Protein AF-A0A7R9TYQ1-F1 (afdb_monomer_lite)

pLDDT: mean 84.83, std 9.87, range [39.06, 98.25]

Sequence (111 aa):
AGHREHVPLRFTSQGRPVLARPGEPTRHAVAGLAVALSGLASPSERFSRTRFARVENWLWAVGHHPFGPFTNCATLSDALVDVARRNAIISRLDASMRAVRSALEDVEAFA

Structure (mmCIF, N/CA/C/O backbone):
data_AF-A0A7R9TYQ1-F1
#
_entry.id   AF-A0A7R9TYQ1-F1
#
loop_
_atom_site.group_PDB
_atom_site.id
_atom_site.type_symbol
_atom_site.label_atom_id
_atom_site.label_alt_id
_atom_site.label_comp_id
_atom_site.label_asym_id
_atom_site.label_entity_id
_atom_site.label_seq_id
_atom_site.pdbx_PDB_ins_code
_atom_site.Cartn_x
_atom_site.Cartn_y
_atom_site.Cartn_z
_atom_site.occupancy
_atom_site.B_iso_or_equiv
_atom_site.auth_seq_id
_atom_site.auth_comp_id
_atom_site.auth_asym_id
_atom_site.auth_atom_id
_atom_site.pdbx_PDB_model_num
ATOM 1 N N . ALA A 1 1 ? -5.684 9.515 -35.606 1.00 39.06 1 ALA A N 1
ATOM 2 C CA . ALA A 1 1 ? -4.492 8.686 -35.336 1.00 39.06 1 ALA A CA 1
ATOM 3 C C . ALA A 1 1 ? -3.561 9.475 -34.416 1.00 39.06 1 ALA A C 1
ATOM 5 O O . ALA A 1 1 ? -2.811 10.308 -34.897 1.00 39.06 1 ALA A O 1
ATOM 6 N N . GLY A 1 2 ? -3.717 9.336 -33.095 1.00 46.03 2 GLY A N 1
ATOM 7 C CA . GLY A 1 2 ? -2.985 10.143 -32.106 1.00 46.03 2 GLY A CA 1
ATOM 8 C C . GLY A 1 2 ? -1.684 9.461 -31.691 1.00 46.03 2 GLY A C 1
ATOM 9 O O . GLY A 1 2 ? -1.692 8.271 -31.377 1.00 46.03 2 GLY A O 1
ATOM 10 N N . HIS A 1 3 ? -0.568 10.184 -31.736 1.00 47.56 3 HIS A N 1
ATOM 11 C CA . HIS A 1 3 ? 0.750 9.654 -31.408 1.00 47.56 3 HIS A CA 1
ATOM 12 C C . HIS A 1 3 ? 0.827 9.160 -29.957 1.00 47.56 3 HIS A C 1
ATOM 14 O O . HIS A 1 3 ? 0.515 9.872 -29.006 1.00 47.56 3 HIS A O 1
ATOM 20 N N . ARG A 1 4 ? 1.269 7.907 -29.805 1.00 59.22 4 ARG A N 1
ATOM 21 C CA . ARG A 1 4 ? 1.708 7.290 -28.549 1.00 59.22 4 ARG A CA 1
ATOM 22 C C . ARG A 1 4 ? 3.042 7.917 -28.137 1.00 59.22 4 ARG A C 1
ATOM 24 O O . ARG A 1 4 ? 4.082 7.290 -28.296 1.00 59.22 4 ARG A O 1
ATOM 31 N N . GLU A 1 5 ? 3.020 9.170 -27.707 1.00 75.25 5 GLU A N 1
ATOM 32 C CA . GLU A 1 5 ? 4.245 9.888 -27.373 1.00 75.25 5 GLU A CA 1
ATOM 33 C C . GLU A 1 5 ? 4.724 9.481 -25.976 1.00 75.25 5 GLU A C 1
ATOM 35 O O . GLU A 1 5 ? 4.025 9.626 -24.970 1.00 75.25 5 GLU A O 1
ATOM 40 N N . HIS A 1 6 ? 5.904 8.873 -25.932 1.00 81.75 6 HIS A N 1
ATOM 41 C CA . HIS A 1 6 ? 6.567 8.465 -24.706 1.00 81.75 6 HIS A CA 1
ATOM 42 C C . HIS A 1 6 ? 7.395 9.626 -24.162 1.00 81.75 6 HIS A C 1
ATOM 44 O O . HIS A 1 6 ? 8.249 10.159 -24.864 1.00 81.75 6 HIS A O 1
ATOM 50 N N . VAL A 1 7 ? 7.187 9.982 -22.897 1.00 85.69 7 VAL A N 1
ATOM 51 C CA . VAL A 1 7 ? 7.913 11.070 -22.232 1.00 85.69 7 VAL A CA 1
ATOM 52 C C . VAL A 1 7 ? 9.041 10.478 -21.383 1.00 85.69 7 VAL A C 1
ATOM 54 O O . VAL A 1 7 ? 8.771 9.592 -20.563 1.00 85.69 7 VAL A O 1
ATOM 57 N N . PRO A 1 8 ? 10.299 10.924 -21.545 1.00 86.19 8 PRO A N 1
ATOM 58 C CA . PRO A 1 8 ? 11.400 10.446 -20.721 1.00 86.19 8 PRO A CA 1
ATOM 59 C C . PRO A 1 8 ? 11.221 10.892 -19.269 1.00 86.19 8 PRO A C 1
ATOM 61 O O . PRO A 1 8 ? 10.931 12.051 -18.976 1.00 86.19 8 PRO A O 1
ATOM 64 N N . LEU A 1 9 ? 11.406 9.954 -18.347 1.00 82.94 9 LEU A N 1
ATOM 65 C CA . LEU A 1 9 ? 11.425 10.213 -16.916 1.00 82.94 9 LEU A CA 1
ATOM 66 C C . LEU A 1 9 ? 12.856 10.472 -16.439 1.00 82.94 9 LEU A C 1
ATOM 68 O O . LEU A 1 9 ? 13.829 10.092 -17.085 1.00 82.94 9 LEU A O 1
ATOM 72 N N . ARG A 1 10 ? 12.991 11.047 -15.241 1.00 83.44 10 ARG A N 1
ATOM 73 C CA . ARG A 1 10 ? 14.287 11.319 -14.592 1.00 83.44 10 ARG A CA 1
ATOM 74 C C . ARG A 1 10 ? 15.023 10.061 -14.091 1.00 83.44 10 ARG A C 1
ATOM 76 O O . ARG A 1 10 ? 15.984 10.178 -13.341 1.00 83.44 10 ARG A O 1
ATOM 83 N N . PHE A 1 11 ? 14.554 8.877 -14.480 1.00 78.56 11 PHE A N 1
ATOM 84 C CA . PHE A 1 11 ? 15.058 7.576 -14.053 1.00 78.56 11 PHE A CA 1
ATOM 85 C C . PHE A 1 11 ? 15.730 6.856 -15.222 1.00 78.56 11 PHE A C 1
ATOM 87 O O . PHE A 1 11 ? 15.295 6.979 -16.369 1.00 78.56 11 PHE A O 1
ATOM 94 N N . THR A 1 12 ? 16.757 6.062 -14.931 1.00 79.88 12 THR A N 1
ATOM 95 C CA . THR A 1 12 ? 17.457 5.225 -15.913 1.00 79.88 12 THR A CA 1
ATOM 96 C C . THR A 1 12 ? 17.405 3.755 -15.495 1.00 79.88 12 THR A C 1
ATOM 98 O O . THR A 1 12 ? 17.426 3.429 -14.312 1.00 79.88 12 THR A O 1
ATOM 101 N N . SER A 1 13 ? 17.304 2.851 -16.470 1.00 76.12 13 SER A N 1
ATOM 102 C CA . SER A 1 13 ? 17.364 1.398 -16.290 1.00 76.12 13 SER A CA 1
ATOM 103 C C . SER A 1 13 ? 18.323 0.818 -17.318 1.00 76.12 13 SER A C 1
ATOM 105 O O . SER A 1 13 ? 18.182 1.101 -18.508 1.00 76.12 13 SER A O 1
ATOM 107 N N . GLN A 1 14 ? 19.311 0.033 -16.880 1.00 80.88 14 GLN A N 1
ATOM 108 C CA . GLN A 1 14 ? 20.290 -0.608 -17.773 1.00 80.88 14 GLN A CA 1
ATOM 109 C C . GLN A 1 14 ? 20.958 0.380 -18.758 1.00 80.88 14 GLN A C 1
ATOM 111 O O . GLN A 1 14 ? 21.130 0.086 -19.940 1.00 80.88 14 GLN A O 1
ATOM 116 N N . GLY A 1 15 ? 21.271 1.597 -18.296 1.00 82.75 15 GLY A N 1
ATOM 117 C CA . GLY A 1 15 ? 21.882 2.648 -19.121 1.00 82.75 15 GLY A CA 1
ATOM 118 C C . GLY A 1 15 ? 20.937 3.350 -20.106 1.00 82.75 15 GLY A C 1
ATOM 119 O O . GLY A 1 15 ? 21.388 4.189 -20.880 1.00 82.75 15 GLY A O 1
ATOM 120 N N . ARG A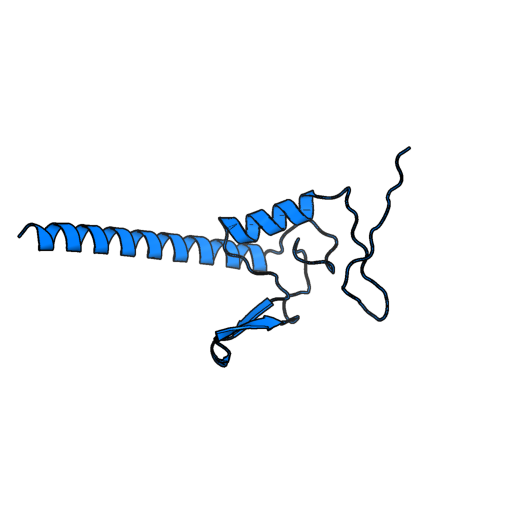 1 16 ? 19.633 3.050 -20.086 1.00 82.50 16 ARG A N 1
ATOM 121 C CA . ARG A 1 16 ? 18.618 3.699 -20.930 1.00 82.50 16 ARG A CA 1
ATOM 122 C C . ARG A 1 16 ? 17.654 4.537 -20.086 1.00 82.50 16 ARG A C 1
ATOM 124 O O . ARG A 1 16 ? 17.311 4.117 -18.979 1.00 82.50 16 ARG A O 1
ATOM 131 N N . PRO A 1 17 ? 17.195 5.705 -20.568 1.00 84.00 17 PRO A N 1
ATOM 132 C CA . PRO A 1 17 ? 16.166 6.472 -19.878 1.00 84.00 17 PRO A CA 1
ATOM 133 C C . PRO A 1 17 ? 14.857 5.685 -19.850 1.00 84.00 17 PRO A C 1
ATOM 135 O O . PRO A 1 17 ? 14.469 5.050 -20.833 1.00 84.00 17 PRO A O 1
ATOM 138 N N . VAL A 1 18 ? 14.168 5.730 -18.715 1.00 83.88 18 VAL A N 1
ATOM 139 C CA . VAL A 1 18 ? 12.849 5.118 -18.587 1.00 83.88 18 VAL A CA 1
ATOM 140 C C . VAL A 1 18 ? 11.816 6.029 -19.220 1.00 83.88 18 VAL A C 1
ATOM 142 O O . VAL A 1 18 ? 11.810 7.236 -18.986 1.00 83.88 18 VAL A O 1
ATOM 145 N N . LEU A 1 19 ? 10.922 5.446 -20.008 1.00 83.44 19 LEU A N 1
ATOM 146 C CA . LEU A 1 19 ? 9.898 6.180 -20.731 1.00 83.44 19 LEU A CA 1
ATOM 147 C C . LEU A 1 19 ? 8.526 5.966 -20.089 1.00 83.44 19 LEU A C 1
ATOM 149 O O . LEU A 1 19 ? 8.101 4.832 -19.877 1.00 83.44 19 LEU A O 1
ATOM 153 N N . ALA A 1 20 ? 7.799 7.048 -19.832 1.00 78.94 20 ALA A N 1
ATOM 154 C CA . ALA A 1 20 ? 6.399 6.992 -19.444 1.00 78.94 20 ALA A CA 1
ATOM 155 C C . ALA A 1 20 ? 5.492 7.134 -20.662 1.00 78.94 20 ALA A C 1
ATOM 157 O O . ALA A 1 20 ? 5.735 7.956 -21.537 1.00 78.94 20 ALA A O 1
ATOM 158 N N . ARG A 1 21 ? 4.388 6.386 -20.670 1.00 80.81 21 ARG A N 1
ATOM 159 C CA . ARG A 1 21 ? 3.232 6.662 -21.529 1.00 80.81 21 ARG A CA 1
ATOM 160 C C . ARG A 1 21 ? 2.222 7.528 -20.773 1.00 80.81 21 ARG A C 1
ATOM 162 O O . ARG A 1 21 ? 1.612 7.001 -19.838 1.00 80.81 21 ARG A O 1
ATOM 169 N N . PRO A 1 22 ? 2.027 8.807 -21.146 1.00 75.50 22 PRO A N 1
ATOM 170 C CA . PRO A 1 22 ? 1.041 9.682 -20.507 1.00 75.50 22 PRO A CA 1
ATOM 171 C C . PRO A 1 22 ? -0.403 9.210 -20.720 1.00 75.50 22 PRO A C 1
ATOM 173 O O . PRO A 1 22 ? -1.241 9.384 -19.845 1.00 75.50 22 PRO A O 1
ATOM 176 N N . GLY A 1 23 ? -0.686 8.553 -21.851 1.00 76.00 23 GLY A N 1
ATOM 177 C CA . GLY A 1 23 ? -2.020 8.042 -22.193 1.00 76.00 23 GLY A CA 1
ATOM 178 C C . GLY A 1 23 ? -2.480 6.802 -21.414 1.00 76.00 23 GLY A C 1
ATOM 179 O O . GLY A 1 23 ? -3.564 6.296 -21.682 1.00 76.00 23 GLY A O 1
ATOM 180 N N . GLU A 1 24 ? -1.687 6.295 -20.466 1.00 77.94 24 GLU A N 1
ATOM 181 C CA . GLU A 1 24 ? -2.022 5.117 -19.651 1.00 77.94 24 GLU A CA 1
ATOM 182 C C . GLU A 1 24 ? -2.067 5.480 -18.149 1.00 77.94 24 GLU A C 1
ATOM 184 O O . GLU A 1 24 ? -1.232 5.009 -17.367 1.00 77.94 24 GLU A O 1
ATOM 189 N N . PRO A 1 25 ? -3.020 6.329 -17.710 1.00 82.25 25 PRO A N 1
ATOM 190 C CA . PRO A 1 25 ? -3.078 6.809 -16.329 1.00 82.25 25 PRO A CA 1
ATOM 191 C C . PRO A 1 25 ? -3.514 5.724 -15.341 1.00 82.25 25 PRO A C 1
ATOM 193 O O . PRO A 1 25 ? -3.239 5.844 -14.150 1.00 82.25 25 PRO A O 1
ATOM 196 N N . THR A 1 26 ? -4.161 4.653 -15.817 1.00 87.31 26 THR A N 1
ATOM 197 C CA . THR A 1 26 ? -4.749 3.602 -14.978 1.00 87.31 26 THR A CA 1
ATOM 198 C C . THR A 1 26 ? -3.740 3.021 -13.998 1.00 87.31 26 THR A C 1
ATOM 200 O O . THR A 1 26 ? -4.062 2.869 -12.828 1.00 87.31 26 THR A O 1
ATOM 203 N N . ARG A 1 27 ? -2.497 2.759 -14.425 1.00 85.19 27 ARG A N 1
ATOM 204 C CA . ARG A 1 27 ? -1.474 2.219 -13.515 1.00 85.19 27 ARG A CA 1
ATOM 205 C C . ARG A 1 27 ? -1.158 3.189 -12.377 1.00 85.19 27 ARG A C 1
ATOM 207 O O . ARG A 1 27 ? -1.116 2.786 -11.224 1.00 85.19 27 ARG A O 1
ATOM 214 N N . HIS A 1 28 ? -1.023 4.477 -12.683 1.00 85.31 28 HIS A N 1
ATOM 215 C CA . HIS A 1 28 ? -0.728 5.502 -11.682 1.00 85.31 28 HIS A CA 1
ATOM 216 C C . HIS A 1 28 ? -1.913 5.718 -10.744 1.00 85.31 28 HIS A C 1
ATOM 218 O O . HIS A 1 28 ? -1.716 5.888 -9.545 1.00 85.31 28 HIS A O 1
ATOM 224 N N . ALA A 1 29 ? -3.139 5.632 -11.265 1.00 88.25 29 ALA A N 1
ATOM 225 C CA . ALA A 1 29 ? -4.353 5.667 -10.461 1.00 88.25 29 ALA A CA 1
ATOM 226 C C . ALA A 1 29 ? -4.434 4.462 -9.508 1.00 88.25 29 ALA A C 1
ATOM 228 O O . ALA A 1 29 ? -4.655 4.647 -8.314 1.00 88.25 29 ALA A O 1
ATOM 229 N N . VAL A 1 30 ? -4.185 3.239 -9.995 1.00 88.12 30 VAL A N 1
ATOM 230 C CA . VAL A 1 30 ? -4.161 2.026 -9.157 1.00 88.12 30 VAL A CA 1
ATOM 231 C C . VAL A 1 30 ? -3.050 2.115 -8.108 1.00 88.12 30 VAL A C 1
ATOM 233 O O . VAL A 1 30 ? -3.299 1.816 -6.944 1.00 88.12 30 VAL A O 1
ATOM 236 N N . ALA A 1 31 ? -1.848 2.570 -8.475 1.00 88.25 31 ALA A N 1
ATOM 237 C CA . ALA A 1 31 ? -0.75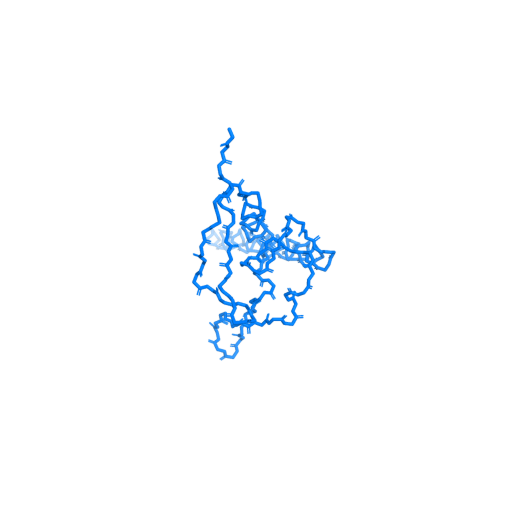4 2.782 -7.527 1.00 88.25 31 ALA A CA 1
ATOM 238 C C . ALA A 1 31 ? -1.120 3.817 -6.452 1.00 88.25 31 ALA A C 1
ATOM 240 O O . ALA A 1 31 ? -0.889 3.580 -5.268 1.00 88.25 31 ALA A O 1
ATOM 241 N N . GLY A 1 32 ? -1.737 4.934 -6.846 1.00 87.25 32 GLY A N 1
ATOM 242 C CA . GLY A 1 32 ? -2.210 5.963 -5.922 1.00 87.25 32 GLY A CA 1
ATOM 243 C C . GLY A 1 32 ? -3.270 5.435 -4.956 1.00 87.25 32 GLY A C 1
ATOM 244 O O . GLY A 1 32 ? -3.159 5.646 -3.750 1.00 87.25 32 GLY A O 1
ATOM 245 N N . LEU A 1 33 ? -4.251 4.682 -5.458 1.00 87.50 33 LEU A N 1
ATOM 246 C CA . LEU A 1 33 ? -5.271 4.035 -4.630 1.00 87.50 33 LEU A CA 1
ATOM 247 C C . LEU A 1 33 ? -4.665 2.998 -3.678 1.00 87.50 33 LEU A C 1
ATOM 249 O O . LEU A 1 33 ? -5.042 2.953 -2.512 1.00 87.50 33 LEU A O 1
ATOM 253 N N . ALA A 1 34 ? -3.701 2.200 -4.139 1.00 87.88 34 ALA A N 1
ATOM 254 C CA . ALA A 1 34 ? -3.017 1.217 -3.305 1.00 87.88 34 ALA A CA 1
ATOM 255 C C . ALA A 1 34 ? -2.238 1.875 -2.148 1.00 87.88 34 ALA A C 1
ATOM 257 O O . ALA A 1 34 ? -2.272 1.373 -1.023 1.00 87.88 34 ALA A O 1
ATOM 258 N N . VAL A 1 35 ? -1.600 3.027 -2.390 1.00 85.88 35 VAL A N 1
ATOM 259 C CA . VAL A 1 35 ? -0.969 3.835 -1.330 1.00 85.88 35 VAL A CA 1
ATOM 260 C C . VAL A 1 35 ? -2.022 4.400 -0.379 1.00 85.88 35 VAL A C 1
ATOM 262 O O . VAL A 1 35 ? -1.893 4.250 0.833 1.00 85.88 35 VAL A O 1
ATOM 265 N N . ALA A 1 36 ? -3.056 5.048 -0.918 1.00 86.00 36 ALA A N 1
ATOM 266 C CA . ALA A 1 36 ? -4.007 5.826 -0.129 1.00 86.00 36 ALA A CA 1
ATOM 267 C C . ALA A 1 36 ? -4.959 4.958 0.704 1.00 86.00 36 ALA A C 1
ATOM 269 O O . ALA A 1 36 ? -5.225 5.273 1.860 1.00 86.00 36 ALA A O 1
ATOM 270 N N . LEU A 1 37 ? -5.479 3.876 0.122 1.00 80.69 37 LEU A N 1
ATOM 271 C CA . LEU A 1 37 ? -6.520 3.051 0.739 1.00 80.69 37 LEU A CA 1
ATOM 272 C C . LEU A 1 37 ? -5.958 1.829 1.460 1.00 80.69 37 LEU A C 1
ATOM 274 O O . LEU A 1 37 ? -6.505 1.409 2.475 1.00 80.69 37 LEU A O 1
ATOM 278 N N . SER A 1 38 ? -4.890 1.228 0.929 1.00 77.38 38 SER A N 1
ATOM 279 C CA . SER A 1 38 ? -4.324 -0.014 1.473 1.00 77.38 38 SER A CA 1
ATOM 280 C C . SER A 1 38 ? -3.012 0.187 2.229 1.00 77.38 38 SER A C 1
ATOM 282 O O . SER A 1 38 ? -2.485 -0.769 2.799 1.00 77.38 38 SER A O 1
ATOM 284 N N . GLY A 1 39 ? -2.460 1.405 2.230 1.00 79.81 39 GLY A N 1
ATOM 285 C CA . GLY A 1 39 ? -1.189 1.699 2.888 1.00 79.81 39 GLY A CA 1
ATOM 286 C C . GLY A 1 39 ? -0.004 0.944 2.278 1.00 79.81 39 GLY A C 1
ATOM 287 O O . GLY A 1 39 ? 0.971 0.667 2.976 1.00 79.81 39 GLY A O 1
ATOM 288 N N . LEU A 1 40 ? -0.086 0.559 1.000 1.00 83.19 40 LEU A N 1
ATOM 289 C CA . LEU A 1 40 ? 1.021 -0.093 0.305 1.00 83.19 40 LEU A CA 1
ATOM 290 C C . LEU A 1 40 ? 2.055 0.949 -0.125 1.00 83.19 40 LEU A C 1
ATOM 292 O O . LEU A 1 40 ? 1.743 1.862 -0.883 1.00 83.19 40 LEU A O 1
ATOM 296 N N . ALA A 1 41 ? 3.300 0.797 0.323 1.00 82.56 41 ALA A N 1
ATOM 297 C CA . ALA A 1 41 ? 4.423 1.536 -0.246 1.00 82.56 41 ALA A CA 1
ATOM 298 C C . ALA A 1 41 ? 4.817 0.960 -1.618 1.00 82.56 41 ALA A C 1
ATOM 300 O O . ALA A 1 41 ? 4.470 -0.178 -1.947 1.00 82.56 41 ALA A O 1
ATOM 301 N N . SER A 1 42 ? 5.576 1.734 -2.402 1.00 86.00 42 SER A N 1
ATOM 302 C CA . SER A 1 42 ? 6.200 1.205 -3.619 1.00 86.00 42 SER A CA 1
ATOM 303 C C . SER A 1 42 ? 7.058 -0.023 -3.269 1.00 86.00 42 SER A C 1
ATOM 305 O O . SER A 1 42 ? 7.799 0.040 -2.291 1.00 86.00 42 SER A O 1
ATOM 307 N N . PRO A 1 43 ? 7.042 -1.113 -4.057 1.00 86.56 43 PRO A N 1
ATOM 308 C CA . PRO A 1 43 ? 7.881 -2.291 -3.834 1.00 86.56 43 PRO A CA 1
ATOM 309 C C . PRO A 1 43 ? 9.385 -2.016 -3.944 1.00 86.56 43 PRO A C 1
ATOM 311 O O . PRO A 1 43 ? 10.188 -2.831 -3.504 1.00 86.56 43 PRO A O 1
ATOM 314 N N . SER A 1 44 ? 9.754 -0.867 -4.521 1.00 86.50 44 SER A N 1
ATOM 315 C CA . SER A 1 44 ? 11.116 -0.331 -4.547 1.00 86.50 44 SER A CA 1
ATOM 316 C C . SER A 1 44 ? 11.493 0.451 -3.281 1.00 86.50 44 SER A C 1
ATOM 318 O O . SER A 1 44 ? 12.608 0.956 -3.179 1.00 86.50 44 SER A O 1
ATOM 320 N N . GLU A 1 45 ? 10.576 0.609 -2.326 1.00 86.44 45 GLU A N 1
ATOM 321 C CA . GLU A 1 45 ? 10.760 1.397 -1.111 1.00 86.44 45 GLU A CA 1
ATOM 322 C C . GLU A 1 45 ? 10.517 0.558 0.144 1.00 86.44 45 GLU A C 1
ATOM 324 O O . GLU A 1 45 ? 9.638 -0.298 0.223 1.00 86.44 45 GLU A O 1
ATOM 329 N N . ARG A 1 46 ? 11.279 0.862 1.190 1.00 85.94 46 ARG A N 1
ATOM 330 C CA . ARG A 1 46 ? 11.093 0.311 2.531 1.00 85.94 46 ARG A CA 1
ATOM 331 C C . ARG A 1 46 ? 11.301 1.409 3.563 1.00 85.94 46 ARG A C 1
ATOM 333 O O . ARG A 1 46 ? 12.174 2.256 3.413 1.00 85.94 46 ARG A O 1
ATOM 340 N N . PHE A 1 47 ? 10.578 1.351 4.679 1.00 86.06 47 PHE A N 1
ATOM 341 C CA . PHE A 1 47 ? 10.910 2.176 5.840 1.00 86.06 47 PHE A CA 1
ATOM 342 C C . PHE A 1 47 ? 12.102 1.591 6.616 1.00 86.06 47 PHE A C 1
ATOM 344 O O . PHE A 1 47 ? 12.092 0.422 7.015 1.00 86.06 47 PHE A O 1
ATOM 351 N N . SER A 1 48 ? 13.136 2.401 6.843 1.00 87.88 48 SER A N 1
ATOM 352 C CA . SER A 1 48 ? 14.284 2.059 7.683 1.00 87.88 48 SER A CA 1
ATOM 353 C C . SER A 1 48 ? 14.105 2.640 9.078 1.00 87.88 48 SER A C 1
ATOM 355 O O . SER A 1 48 ? 14.103 3.856 9.247 1.00 87.88 48 SER A O 1
ATOM 357 N N . ARG A 1 49 ? 14.027 1.771 10.093 1.00 90.31 49 ARG A N 1
ATOM 358 C CA . ARG A 1 49 ? 13.952 2.197 11.500 1.00 90.31 49 ARG A CA 1
ATOM 359 C C . ARG A 1 49 ? 15.232 2.900 11.956 1.00 90.31 49 ARG A C 1
ATOM 361 O O . ARG A 1 49 ? 15.144 3.901 12.647 1.00 90.31 49 ARG A O 1
ATOM 368 N N . THR A 1 50 ? 16.401 2.420 11.526 1.00 94.56 50 THR A N 1
ATOM 369 C CA . THR A 1 50 ? 17.710 2.982 11.905 1.00 94.56 50 THR A CA 1
ATOM 370 C C . THR A 1 50 ? 17.910 4.406 11.391 1.00 94.56 50 THR A C 1
ATOM 372 O O . THR A 1 50 ? 18.512 5.221 12.072 1.00 94.56 50 THR A O 1
ATOM 375 N N . ARG A 1 51 ? 17.413 4.706 10.183 1.00 90.75 51 ARG A N 1
ATOM 376 C CA . ARG A 1 51 ? 17.519 6.043 9.568 1.00 90.75 51 ARG A CA 1
ATOM 377 C C . ARG A 1 51 ? 16.259 6.889 9.747 1.00 90.75 51 ARG A C 1
ATOM 379 O O . ARG A 1 51 ? 16.230 8.015 9.272 1.00 90.75 51 ARG A O 1
ATOM 386 N N . PHE A 1 52 ? 15.221 6.312 10.355 1.00 91.38 52 PHE A N 1
ATOM 387 C CA . PHE A 1 52 ? 13.874 6.871 10.463 1.00 91.38 52 PHE A CA 1
ATOM 388 C C . PHE A 1 52 ? 13.361 7.498 9.151 1.00 91.38 52 PHE A C 1
ATOM 390 O O . PHE A 1 52 ? 12.743 8.558 9.130 1.00 91.38 52 PHE A O 1
ATOM 397 N N . ALA A 1 53 ? 13.659 6.845 8.028 1.00 90.19 53 ALA A N 1
ATOM 398 C CA . ALA A 1 53 ? 13.438 7.380 6.689 1.00 90.19 53 ALA A CA 1
ATOM 399 C C . ALA A 1 53 ? 13.059 6.265 5.711 1.00 90.19 53 ALA A C 1
ATOM 401 O O . ALA A 1 53 ? 13.356 5.086 5.940 1.00 90.19 53 ALA A O 1
ATOM 402 N N . ARG A 1 54 ? 12.430 6.638 4.591 1.00 86.06 54 ARG A N 1
ATOM 403 C CA . ARG A 1 54 ? 12.267 5.730 3.449 1.00 86.06 54 ARG A CA 1
ATOM 404 C C . ARG A 1 54 ? 13.626 5.504 2.795 1.00 86.06 54 ARG A C 1
ATOM 406 O O . ARG A 1 54 ? 14.360 6.451 2.533 1.00 86.06 54 ARG A O 1
ATOM 413 N N . VAL A 1 55 ? 13.959 4.243 2.568 1.00 89.31 55 VAL A N 1
ATOM 414 C CA . VAL A 1 55 ? 15.163 3.811 1.863 1.00 89.31 55 VAL A CA 1
ATOM 415 C C . VAL A 1 55 ? 14.758 2.988 0.654 1.00 89.31 55 VAL A C 1
ATOM 417 O O . VAL A 1 55 ? 13.750 2.277 0.682 1.00 89.31 55 VAL A O 1
ATOM 420 N N . GLU A 1 56 ? 15.553 3.083 -0.401 1.00 86.81 56 GLU A N 1
ATOM 421 C CA . GLU A 1 56 ? 15.338 2.293 -1.603 1.00 86.81 56 GLU A CA 1
ATOM 422 C C . GLU A 1 56 ? 15.697 0.825 -1.333 1.00 86.81 56 GLU A C 1
ATOM 424 O O . GLU A 1 56 ? 16.724 0.516 -0.722 1.00 86.81 56 GLU A O 1
ATOM 429 N N . ASN A 1 57 ? 14.817 -0.086 -1.734 1.00 85.00 57 ASN A N 1
ATOM 430 C CA . ASN A 1 57 ? 15.016 -1.520 -1.614 1.00 85.00 57 ASN A CA 1
ATOM 431 C C . ASN A 1 57 ? 14.337 -2.229 -2.784 1.00 85.00 57 ASN A C 1
ATOM 433 O O . ASN A 1 57 ? 13.116 -2.310 -2.843 1.00 85.00 57 ASN A O 1
ATOM 437 N N . TRP A 1 58 ? 15.143 -2.789 -3.678 1.00 80.88 58 TRP A N 1
ATOM 438 C CA . TRP A 1 58 ? 14.673 -3.422 -4.909 1.00 80.88 58 TRP A CA 1
ATOM 439 C C . TRP A 1 58 ? 14.326 -4.906 -4.764 1.00 80.88 58 TRP A C 1
ATOM 441 O O . TRP A 1 58 ? 13.841 -5.504 -5.720 1.00 80.88 58 TRP A O 1
ATOM 451 N N . LEU A 1 59 ? 14.535 -5.509 -3.587 1.00 80.81 59 LEU A N 1
ATOM 452 C CA . LEU A 1 59 ? 14.357 -6.952 -3.380 1.00 80.81 59 LEU A CA 1
ATOM 453 C C . LEU A 1 59 ? 12.944 -7.447 -3.743 1.00 80.81 59 LEU A C 1
ATOM 455 O O . LEU A 1 59 ? 12.789 -8.575 -4.196 1.00 80.81 59 LEU A O 1
ATOM 459 N N . TRP A 1 60 ? 11.929 -6.593 -3.574 1.00 72.56 60 TRP A N 1
ATOM 460 C CA . TRP A 1 60 ? 10.518 -6.905 -3.843 1.00 72.56 60 TRP A CA 1
ATOM 461 C C . TRP A 1 60 ? 9.945 -6.163 -5.053 1.00 72.56 60 TRP A C 1
ATOM 463 O O . TRP A 1 60 ? 8.756 -6.271 -5.338 1.00 72.56 60 TRP A O 1
ATOM 473 N N . ALA A 1 61 ? 10.785 -5.445 -5.800 1.00 77.56 61 ALA A N 1
ATOM 474 C CA . ALA A 1 61 ? 10.385 -4.725 -7.006 1.00 77.56 61 ALA A CA 1
ATOM 475 C C . ALA A 1 61 ? 10.198 -5.633 -8.233 1.00 77.56 61 ALA A C 1
ATOM 477 O O . ALA A 1 61 ? 9.963 -5.156 -9.339 1.00 77.56 61 ALA A O 1
ATOM 478 N N . VAL A 1 62 ? 10.325 -6.948 -8.052 1.00 72.06 62 VAL A N 1
ATOM 479 C CA . VAL A 1 62 ? 10.105 -7.945 -9.097 1.00 72.06 62 VAL A CA 1
ATOM 480 C C . VAL A 1 62 ? 8.700 -8.516 -8.932 1.00 72.06 62 VAL A C 1
ATOM 482 O O . VAL A 1 62 ? 8.385 -9.126 -7.913 1.00 72.06 62 VAL A O 1
ATOM 485 N N . GLY A 1 63 ? 7.845 -8.328 -9.937 1.00 72.19 63 GLY A N 1
ATOM 486 C CA . GLY A 1 63 ? 6.498 -8.901 -9.972 1.00 72.19 63 GLY A CA 1
ATOM 487 C C . GLY A 1 63 ? 5.471 -8.000 -10.653 1.00 72.19 63 GLY A C 1
ATOM 488 O O . GLY A 1 63 ? 5.798 -6.942 -11.186 1.00 72.19 63 GLY A O 1
ATOM 489 N N . HIS A 1 64 ? 4.204 -8.421 -10.631 1.00 81.69 64 HIS A N 1
ATOM 490 C CA . HIS A 1 64 ? 3.090 -7.589 -11.080 1.00 81.69 64 HIS A CA 1
ATOM 491 C C . HIS A 1 64 ? 2.791 -6.505 -10.038 1.00 81.69 64 HIS A C 1
ATOM 493 O O . HIS A 1 64 ? 2.256 -6.800 -8.975 1.00 81.69 64 HIS A O 1
ATOM 499 N N . HIS A 1 65 ? 3.143 -5.254 -10.312 1.00 87.56 65 HIS A N 1
ATOM 500 C CA . HIS A 1 65 ? 2.765 -4.128 -9.466 1.00 87.56 65 HIS A CA 1
ATOM 501 C C . HIS A 1 65 ? 2.599 -2.842 -10.284 1.00 87.56 65 HIS A C 1
ATOM 503 O O . HIS A 1 65 ? 3.306 -2.680 -11.268 1.00 87.56 65 HIS A O 1
ATOM 509 N N . PRO A 1 66 ? 1.735 -1.893 -9.891 1.00 87.38 66 PRO A N 1
ATOM 510 C CA . PRO A 1 66 ? 1.496 -0.655 -10.640 1.00 87.38 66 PRO A CA 1
ATOM 511 C C . PRO A 1 66 ? 2.458 0.496 -10.285 1.00 87.38 66 PRO A C 1
ATOM 513 O O . PRO A 1 66 ? 2.380 1.573 -10.873 1.00 87.38 66 PRO A O 1
ATOM 516 N N . PHE A 1 67 ? 3.346 0.297 -9.305 1.00 86.50 67 PHE A N 1
ATOM 517 C CA . PHE A 1 67 ? 4.214 1.344 -8.756 1.00 86.50 67 PHE A CA 1
ATOM 518 C C . PHE A 1 67 ? 5.469 1.635 -9.581 1.00 86.50 67 PHE A C 1
ATOM 520 O O . PHE A 1 67 ? 6.224 0.728 -9.928 1.00 86.50 67 PHE A O 1
ATOM 527 N N . GLY A 1 68 ? 5.760 2.924 -9.745 1.00 74.31 68 GLY A N 1
ATOM 528 C CA . GLY A 1 68 ? 7.056 3.408 -10.205 1.00 74.31 68 GLY A CA 1
ATOM 529 C C . GLY A 1 68 ? 7.325 3.200 -11.698 1.00 74.31 68 GLY A C 1
ATOM 530 O O . GLY A 1 68 ? 6.564 2.558 -12.417 1.00 74.31 68 GLY A O 1
ATOM 531 N N . PRO A 1 69 ? 8.413 3.789 -12.206 1.00 76.44 69 PRO A N 1
ATOM 532 C CA . PRO A 1 69 ? 8.634 3.932 -13.641 1.00 76.44 69 PRO A CA 1
ATOM 533 C C . PRO A 1 69 ? 9.054 2.619 -14.320 1.00 76.44 69 PRO A C 1
ATOM 535 O O . PRO A 1 69 ? 8.966 2.505 -15.536 1.00 76.44 69 PRO A O 1
ATOM 538 N N . PHE A 1 70 ? 9.497 1.630 -13.541 1.00 75.81 70 PHE A N 1
ATOM 539 C CA . PHE A 1 70 ? 10.100 0.392 -14.038 1.00 75.81 70 PHE A CA 1
ATOM 540 C C . PHE A 1 70 ? 9.108 -0.768 -14.212 1.00 75.81 70 PHE A C 1
ATOM 542 O O . PHE A 1 70 ? 9.499 -1.830 -14.689 1.00 75.81 70 PHE A O 1
ATOM 549 N N . THR A 1 71 ? 7.833 -0.577 -13.861 1.00 76.06 71 THR A N 1
ATOM 550 C CA . THR A 1 71 ? 6.773 -1.566 -14.093 1.00 76.06 71 THR A CA 1
ATOM 551 C C . THR A 1 71 ? 5.848 -1.148 -15.234 1.00 76.06 71 THR A C 1
ATOM 553 O O . THR A 1 71 ? 5.514 0.026 -15.392 1.00 76.06 71 THR A O 1
ATOM 556 N N . ASN A 1 72 ? 5.399 -2.130 -16.019 1.00 75.44 72 ASN A N 1
ATOM 557 C CA . ASN A 1 72 ? 4.515 -1.934 -17.172 1.00 75.44 72 ASN A CA 1
ATOM 558 C C . ASN A 1 72 ? 3.148 -2.619 -17.004 1.00 75.44 72 ASN A C 1
ATOM 560 O O . ASN A 1 72 ? 2.466 -2.877 -17.993 1.00 75.44 72 ASN A O 1
ATOM 564 N N . CYS A 1 73 ? 2.738 -2.937 -15.775 1.00 81.75 73 CYS A N 1
ATOM 565 C CA . CYS A 1 73 ? 1.452 -3.581 -15.508 1.00 81.75 73 CYS A CA 1
ATOM 566 C C . CYS A 1 73 ? 0.583 -2.744 -14.561 1.00 81.75 73 CYS A C 1
ATOM 568 O O . CYS A 1 73 ? 1.083 -1.962 -13.758 1.00 81.75 73 CYS A O 1
ATOM 570 N N . ALA A 1 74 ? -0.737 -2.898 -14.671 1.00 84.88 74 ALA A N 1
ATOM 571 C CA . ALA A 1 74 ? -1.714 -2.251 -13.788 1.00 84.88 74 ALA A CA 1
ATOM 572 C C . ALA A 1 74 ? -2.248 -3.203 -12.698 1.00 84.88 74 ALA A C 1
ATOM 574 O O . ALA A 1 74 ? -3.186 -2.869 -11.982 1.00 84.88 74 ALA A O 1
ATOM 575 N N . THR A 1 75 ? -1.673 -4.401 -12.594 1.00 86.50 75 THR A N 1
ATOM 576 C CA . THR A 1 75 ? -2.086 -5.467 -11.675 1.00 86.50 75 THR A CA 1
ATOM 577 C C . THR A 1 75 ? -1.189 -5.517 -10.443 1.00 86.50 75 THR A C 1
ATOM 579 O O . THR A 1 75 ? -0.047 -5.066 -10.491 1.00 86.50 75 THR A O 1
ATOM 582 N N . LEU A 1 76 ? -1.690 -6.109 -9.360 1.00 86.50 76 LEU A N 1
ATOM 583 C CA . LEU A 1 76 ? -0.939 -6.391 -8.136 1.00 86.50 76 LEU A CA 1
ATOM 584 C C . LEU A 1 76 ? -0.679 -7.895 -8.018 1.00 86.50 76 LEU A C 1
ATOM 586 O O . LEU A 1 76 ? -1.538 -8.700 -8.369 1.00 86.50 76 LEU A O 1
ATOM 590 N N . SER A 1 77 ? 0.495 -8.264 -7.517 1.00 86.94 77 SER A N 1
ATOM 591 C CA . SER A 1 77 ? 0.850 -9.639 -7.189 1.00 86.94 77 SER A CA 1
ATOM 592 C C . SER A 1 77 ? 0.139 -10.085 -5.915 1.00 86.94 77 SER A C 1
ATOM 594 O O . SER A 1 77 ? -0.165 -9.263 -5.046 1.00 86.94 77 SER A O 1
ATOM 596 N N . ASP A 1 78 ? -0.061 -11.394 -5.756 1.00 88.56 78 ASP A N 1
ATOM 597 C CA .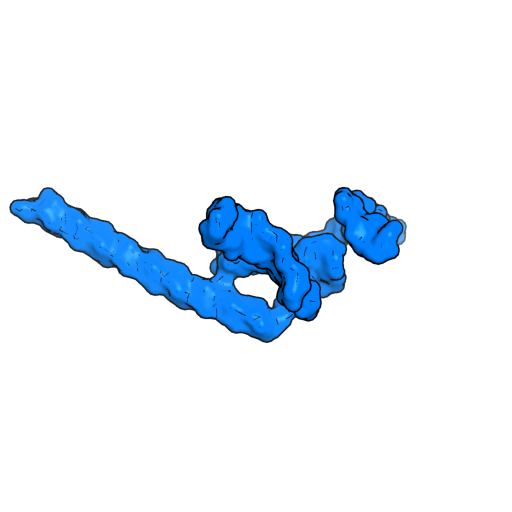 ASP A 1 78 ? -0.708 -11.952 -4.562 1.00 88.56 78 ASP A CA 1
ATOM 598 C C . ASP A 1 78 ? 0.024 -11.576 -3.268 1.00 88.56 78 ASP A C 1
ATOM 600 O O . ASP A 1 78 ? -0.613 -11.305 -2.253 1.00 88.56 78 ASP A O 1
ATOM 604 N N . ALA A 1 79 ? 1.356 -11.460 -3.316 1.00 85.75 79 ALA A N 1
ATOM 605 C CA . ALA A 1 79 ? 2.152 -10.987 -2.187 1.00 85.75 79 ALA A CA 1
ATOM 606 C C . ALA A 1 79 ? 1.786 -9.547 -1.778 1.00 85.75 79 ALA A C 1
ATOM 608 O O . ALA A 1 79 ? 1.632 -9.261 -0.592 1.00 85.75 79 ALA A O 1
ATOM 609 N N . LEU A 1 80 ? 1.597 -8.637 -2.741 1.00 84.25 80 LEU A N 1
ATOM 610 C CA . LEU A 1 80 ? 1.179 -7.259 -2.454 1.00 84.25 80 LEU A CA 1
ATOM 611 C C . LEU A 1 80 ? -0.273 -7.191 -1.978 1.00 84.25 80 LEU A C 1
ATOM 613 O O . LEU A 1 80 ? -0.590 -6.405 -1.086 1.00 84.25 80 LEU A O 1
ATOM 617 N N . VAL A 1 81 ? -1.148 -8.030 -2.536 1.00 88.44 81 VAL A N 1
ATOM 618 C CA . VAL A 1 81 ? -2.546 -8.138 -2.099 1.00 88.44 81 VAL A CA 1
ATOM 619 C C . VAL A 1 81 ? -2.633 -8.633 -0.653 1.00 88.44 81 VAL A C 1
ATOM 621 O O . VAL A 1 81 ? -3.399 -8.080 0.136 1.00 88.44 81 VAL A O 1
ATOM 624 N N . ASP A 1 82 ? -1.841 -9.636 -0.275 1.00 89.69 82 ASP A N 1
ATOM 625 C CA . ASP A 1 82 ? -1.797 -10.149 1.098 1.00 89.69 82 ASP A CA 1
ATOM 626 C C . ASP A 1 82 ? -1.303 -9.081 2.089 1.00 89.69 82 ASP A C 1
ATOM 628 O O . ASP A 1 82 ? -1.946 -8.838 3.113 1.00 89.69 82 ASP A O 1
ATOM 632 N N . VAL A 1 83 ? -0.232 -8.354 1.751 1.00 86.94 83 VAL A N 1
ATOM 633 C CA . VAL A 1 83 ? 0.264 -7.238 2.577 1.00 86.94 83 VAL A CA 1
ATOM 634 C C . VAL A 1 83 ? -0.795 -6.143 2.733 1.00 86.94 83 VAL A C 1
ATOM 636 O O . VAL A 1 83 ? -1.029 -5.683 3.851 1.00 86.94 83 VAL A O 1
ATOM 639 N N . ALA A 1 84 ? -1.486 -5.759 1.655 1.00 88.50 84 ALA A N 1
ATOM 640 C CA . ALA A 1 84 ? -2.574 -4.780 1.708 1.00 88.50 84 ALA A CA 1
ATOM 641 C C . ALA A 1 84 ? -3.692 -5.210 2.664 1.00 88.50 84 ALA A C 1
ATOM 643 O O . ALA A 1 84 ? -4.150 -4.412 3.482 1.00 88.50 84 ALA A O 1
ATOM 644 N N . ARG A 1 85 ? -4.120 -6.476 2.587 1.00 91.50 85 ARG A N 1
ATOM 645 C CA . ARG A 1 85 ? -5.171 -7.021 3.458 1.00 91.50 85 ARG A CA 1
ATOM 646 C C . ARG A 1 85 ? -4.759 -6.973 4.926 1.00 91.50 85 ARG A C 1
ATOM 648 O O . ARG A 1 85 ? -5.539 -6.519 5.761 1.00 91.50 85 ARG A O 1
ATOM 655 N N . ARG A 1 86 ? -3.529 -7.388 5.241 1.00 91.75 86 ARG A N 1
ATOM 656 C CA . ARG A 1 86 ? -2.998 -7.353 6.613 1.00 91.75 86 ARG A CA 1
ATOM 657 C C . ARG A 1 86 ? -2.905 -5.926 7.143 1.00 91.75 86 ARG A C 1
ATOM 659 O O . ARG A 1 86 ? -3.379 -5.666 8.247 1.00 91.75 86 ARG A O 1
ATOM 666 N N . ASN A 1 87 ? -2.369 -5.000 6.347 1.00 89.62 87 ASN A N 1
ATOM 667 C CA . ASN A 1 87 ? -2.275 -3.592 6.726 1.00 89.62 87 ASN A CA 1
ATOM 668 C C . ASN A 1 87 ? -3.661 -2.992 6.984 1.00 89.62 87 ASN A C 1
ATOM 670 O O . ASN A 1 87 ? -3.856 -2.353 8.011 1.00 89.62 87 ASN A O 1
ATOM 674 N N . ALA A 1 88 ? -4.644 -3.268 6.121 1.00 90.38 88 ALA A N 1
ATOM 675 C CA . ALA A 1 88 ? -6.010 -2.783 6.300 1.00 90.38 88 ALA A CA 1
ATOM 676 C C . ALA A 1 88 ? -6.645 -3.278 7.614 1.00 90.38 88 ALA A C 1
ATOM 678 O O . ALA A 1 88 ? -7.272 -2.495 8.330 1.00 90.38 88 ALA A O 1
ATOM 679 N N . ILE A 1 89 ? -6.454 -4.557 7.960 1.00 93.69 89 ILE A N 1
ATOM 680 C CA . ILE A 1 89 ? -6.939 -5.127 9.228 1.00 93.69 89 ILE A CA 1
ATOM 681 C C . ILE A 1 89 ? -6.267 -4.435 10.419 1.00 93.69 89 ILE A C 1
ATOM 683 O O . ILE A 1 89 ? -6.960 -3.971 11.326 1.00 93.69 89 ILE A O 1
ATOM 687 N N . ILE A 1 90 ? -4.934 -4.329 10.405 1.00 93.31 90 ILE A N 1
ATOM 688 C CA . ILE A 1 90 ? -4.159 -3.726 11.499 1.00 93.31 90 ILE A CA 1
ATOM 689 C C . ILE A 1 90 ? -4.542 -2.256 11.688 1.00 93.31 90 ILE A C 1
ATOM 691 O O . ILE A 1 90 ? -4.818 -1.836 12.809 1.00 93.31 90 ILE A O 1
ATOM 695 N N . SER A 1 91 ? -4.625 -1.479 10.606 1.00 91.19 91 SER A N 1
ATOM 696 C CA . SER A 1 91 ? -5.000 -0.064 10.664 1.00 91.19 91 SER A CA 1
ATOM 697 C C . SER A 1 91 ? -6.412 0.142 11.206 1.00 91.19 91 SER A C 1
ATOM 699 O O . SER A 1 91 ? -6.642 1.072 11.976 1.00 91.19 91 SER A O 1
ATOM 701 N N . ARG A 1 92 ? -7.363 -0.730 10.849 1.00 92.88 92 ARG A N 1
ATOM 702 C CA . ARG A 1 92 ? -8.736 -0.643 11.360 1.00 92.88 92 ARG A CA 1
ATOM 703 C C . ARG A 1 92 ? -8.825 -1.008 12.840 1.00 92.88 92 ARG A C 1
ATOM 705 O O . ARG A 1 92 ? -9.574 -0.366 13.579 1.00 92.88 92 ARG A O 1
ATOM 712 N N . LEU A 1 93 ? -8.061 -2.006 13.276 1.00 97.06 93 LEU A N 1
ATOM 713 C CA . LEU A 1 93 ? -7.973 -2.374 14.686 1.00 97.06 93 LEU A CA 1
ATOM 714 C C . LEU A 1 93 ? -7.369 -1.229 15.511 1.00 97.06 93 LEU A C 1
ATOM 716 O O . LEU A 1 93 ? -7.938 -0.842 16.527 1.00 97.06 93 LEU A O 1
ATOM 720 N N . ASP A 1 94 ? -6.267 -0.648 15.041 1.00 95.50 94 ASP A N 1
ATOM 721 C CA . ASP A 1 94 ? -5.611 0.496 15.678 1.00 95.50 94 ASP A CA 1
ATOM 722 C C . ASP A 1 94 ? -6.537 1.719 15.778 1.00 95.50 94 ASP A C 1
ATOM 724 O O . ASP A 1 94 ? -6.669 2.316 16.846 1.00 95.50 94 ASP A O 1
ATOM 728 N N . ALA A 1 95 ? -7.256 2.050 14.701 1.00 95.38 95 ALA A N 1
ATOM 729 C CA . ALA A 1 95 ? -8.249 3.124 14.717 1.00 95.38 95 ALA A CA 1
ATOM 730 C C . ALA A 1 95 ? -9.366 2.870 15.746 1.00 95.38 95 ALA A C 1
ATOM 732 O O . ALA A 1 95 ? -9.769 3.790 16.455 1.00 95.38 95 ALA A O 1
ATOM 733 N N . SER A 1 96 ? -9.825 1.621 15.868 1.00 97.88 96 SER A N 1
ATOM 734 C CA . SER A 1 96 ? -10.856 1.239 16.841 1.00 97.88 96 SER A CA 1
ATOM 735 C C . SER A 1 96 ? -10.345 1.356 18.279 1.00 97.88 96 SER A C 1
ATOM 737 O O . SER A 1 96 ? -11.033 1.905 19.134 1.00 97.88 96 SER A O 1
ATOM 739 N N . MET A 1 97 ? -9.116 0.904 18.547 1.00 98.25 97 MET A N 1
ATOM 740 C CA . MET A 1 97 ? -8.487 1.046 19.865 1.00 98.25 97 MET A CA 1
ATOM 741 C C . MET A 1 97 ? -8.296 2.514 20.255 1.00 98.25 97 MET A C 1
ATOM 743 O O . MET A 1 97 ? -8.559 2.880 21.400 1.00 98.25 97 MET A O 1
ATOM 747 N N . ARG A 1 98 ? -7.884 3.367 19.308 1.00 97.81 98 ARG A N 1
ATOM 748 C CA . ARG A 1 98 ? -7.782 4.815 19.532 1.00 97.81 98 ARG A CA 1
ATOM 749 C C . ARG A 1 98 ? -9.138 5.444 19.848 1.00 97.81 98 ARG A C 1
ATOM 751 O O . ARG A 1 98 ? -9.214 6.253 20.764 1.00 97.81 98 ARG A O 1
ATOM 758 N N . ALA A 1 99 ? -10.198 5.038 19.150 1.00 97.69 99 ALA A N 1
ATOM 759 C CA . ALA A 1 99 ? -11.549 5.524 19.422 1.00 97.69 99 ALA A CA 1
ATOM 760 C C . ALA A 1 99 ? -12.045 5.120 20.821 1.00 97.69 99 ALA A C 1
ATOM 762 O O . ALA A 1 99 ? -12.559 5.961 21.550 1.00 97.69 99 ALA A O 1
ATOM 763 N N . VAL A 1 100 ? -11.840 3.859 21.225 1.00 98.19 100 VAL A N 1
ATOM 764 C CA . VAL A 1 100 ? -12.202 3.387 22.575 1.00 98.19 100 VAL A CA 1
ATOM 765 C C . VAL A 1 100 ? -11.436 4.153 23.648 1.00 98.19 100 VAL A C 1
ATOM 767 O O . VAL A 1 100 ? -12.031 4.569 24.634 1.00 98.19 100 VAL A O 1
ATOM 770 N N . ARG A 1 101 ? -10.130 4.370 23.452 1.00 97.31 101 ARG A N 1
ATOM 771 C CA . ARG A 1 101 ? -9.319 5.149 24.392 1.00 97.31 101 ARG A CA 1
ATOM 772 C C . ARG A 1 101 ? -9.833 6.579 24.538 1.00 97.31 101 ARG A C 1
ATOM 774 O O . ARG A 1 101 ? -10.034 7.010 25.661 1.00 97.31 101 ARG A O 1
ATOM 781 N N . SER A 1 102 ? -10.102 7.258 23.424 1.00 97.69 102 SER A N 1
ATO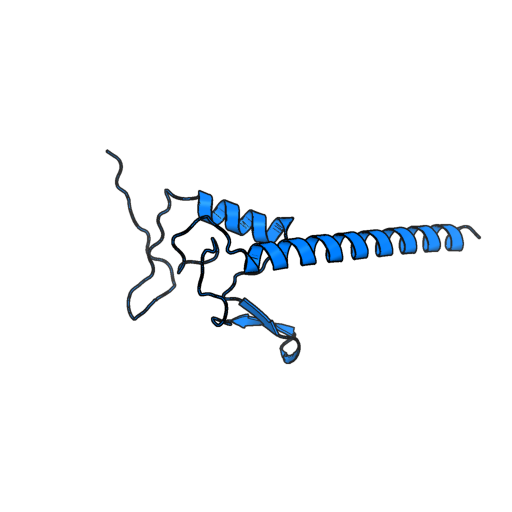M 782 C CA . SER A 1 102 ? -10.667 8.613 23.438 1.00 97.69 102 SER A CA 1
ATOM 783 C C . SER A 1 102 ? -11.992 8.665 24.201 1.00 97.69 102 SER A C 1
ATOM 785 O O . SER A 1 102 ? -12.194 9.554 25.013 1.00 97.69 102 SER A O 1
ATOM 787 N N . ALA A 1 103 ? -12.876 7.685 23.993 1.00 97.12 103 ALA A N 1
ATOM 788 C CA . ALA A 1 103 ? -14.153 7.635 24.700 1.00 97.12 103 ALA A CA 1
ATOM 789 C C . ALA A 1 103 ? -13.989 7.394 26.212 1.00 97.12 103 ALA A C 1
ATOM 791 O O . ALA A 1 103 ? -14.770 7.912 27.002 1.00 97.12 103 ALA A O 1
ATOM 792 N N . LEU A 1 104 ? -12.991 6.604 26.625 1.00 97.38 104 LEU A N 1
ATOM 793 C CA . LEU A 1 104 ? -12.675 6.410 28.042 1.00 97.38 104 LEU A CA 1
ATOM 794 C C . LEU A 1 104 ? -12.130 7.694 28.676 1.00 97.38 104 LEU A C 1
ATOM 796 O O . LEU A 1 104 ? -12.562 8.046 29.768 1.00 97.38 104 LEU A O 1
ATOM 800 N N . GLU A 1 1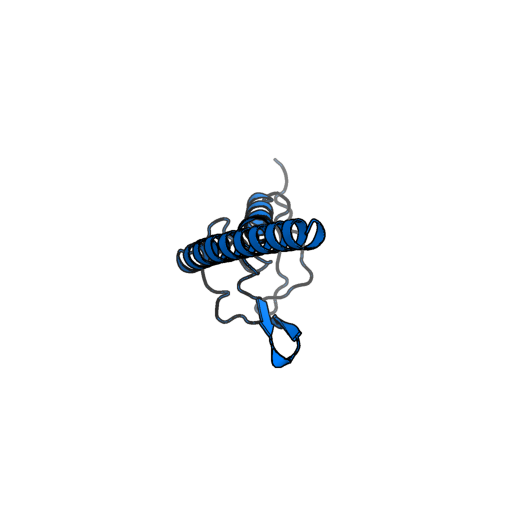05 ? -11.248 8.409 27.975 1.00 96.75 105 GLU A N 1
ATOM 801 C CA . GLU A 1 105 ? -10.725 9.711 28.412 1.00 96.75 105 GLU A CA 1
ATOM 802 C C . GLU A 1 105 ? -11.860 10.738 28.593 1.00 96.75 105 GLU A C 1
ATOM 804 O O . GLU A 1 105 ? -11.880 11.457 29.590 1.00 96.75 105 GLU A O 1
ATOM 809 N N . ASP A 1 106 ? -12.852 10.754 27.695 1.00 96.69 106 ASP A N 1
ATOM 810 C CA . ASP A 1 106 ? -14.033 11.622 27.817 1.00 96.69 106 ASP A CA 1
ATOM 811 C C . ASP A 1 106 ? -14.889 11.283 29.055 1.00 96.69 106 ASP A C 1
ATOM 813 O O . ASP A 1 106 ? -15.419 12.180 29.713 1.00 96.69 106 ASP A O 1
ATOM 817 N N . VAL A 1 107 ? -15.027 9.993 29.393 1.00 96.75 107 VAL A N 1
ATOM 818 C CA . VAL A 1 107 ? -15.762 9.543 30.591 1.00 96.75 107 VAL A CA 1
ATOM 819 C C . VAL A 1 107 ? -15.006 9.897 31.870 1.00 96.75 107 VAL A C 1
ATOM 821 O O . VAL A 1 107 ? -15.626 10.357 32.827 1.00 96.75 107 VAL A O 1
ATOM 824 N N . GLU A 1 108 ? -13.686 9.710 31.897 1.00 94.75 108 GLU A N 1
ATOM 825 C CA . GLU A 1 108 ? -12.845 10.097 33.036 1.00 94.75 108 GLU A CA 1
ATOM 826 C C . GLU A 1 108 ? -12.855 11.610 33.262 1.00 94.75 108 GLU A C 1
ATOM 828 O O . GLU A 1 108 ? -12.912 12.046 34.403 1.00 94.75 108 GLU A O 1
ATOM 833 N N . ALA A 1 109 ? -12.856 12.416 32.197 1.00 93.94 109 ALA A N 1
ATOM 834 C CA . ALA A 1 109 ? -12.925 13.874 32.303 1.00 93.94 109 ALA A CA 1
ATOM 835 C C . ALA A 1 109 ? -14.278 14.394 32.826 1.00 93.94 109 ALA A C 1
ATOM 837 O O . ALA A 1 109 ? -14.360 15.533 33.288 1.00 93.94 109 ALA A O 1
ATOM 838 N N . PHE A 1 110 ? -15.341 13.593 32.719 1.00 87.31 110 PHE A N 1
ATOM 839 C CA . PHE A 1 110 ? -16.661 13.918 33.259 1.00 87.31 110 PHE A CA 1
ATOM 840 C C . PHE A 1 110 ? -16.804 13.582 34.756 1.00 87.31 110 PHE A C 1
ATOM 842 O O . PHE A 1 110 ? -17.641 14.191 35.426 1.00 87.31 110 PHE A O 1
ATOM 849 N N . ALA A 1 111 ? -16.035 12.607 35.254 1.00 71.00 111 ALA A N 1
ATOM 850 C CA . ALA A 1 111 ? -16.074 12.124 36.637 1.00 71.00 111 ALA A CA 1
ATOM 851 C C . ALA A 1 111 ? -15.273 13.020 37.598 1.00 71.00 111 ALA A C 1
ATOM 853 O O . ALA A 1 111 ? -15.739 13.176 38.751 1.00 71.00 111 ALA A O 1
#

Organism: Micromonas pusilla (NCBI:txid38833)

Radius of gyration: 19.57 Å; chains: 1; bounding box: 38×26×72 Å

Foldseek 3Di:
DDDQDWDFDPDDDPNHTQTDRPVPCLLVVLVVCCCPPQVDDQLQWDQDPVVNDIDGDCPRVPDAHSDD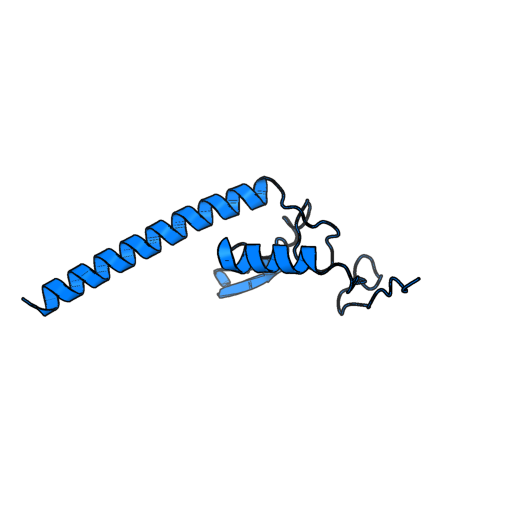RPDDHSDDDPVSVVSSVVSNVVVVVVVVVVVVVVVVVVVVVVD

Secondary structure (DSSP, 8-state):
----PPEEEEEEETTEEEEE-TT-HHHHHHHHHHHHHH-PPPTTEEEETTTTEEEE--TT-SSS---STT---S---HHHHHHHHHHHHHHHHHHHHHHHHHHHHHHHHH-